Protein AF-A0AAE3GH28-F1 (afdb_monomer)

Structure (mmCIF, N/CA/C/O backbone):
data_AF-A0AAE3GH28-F1
#
_entry.id   AF-A0AAE3GH28-F1
#
loop_
_atom_site.group_PDB
_atom_site.id
_atom_site.type_symbol
_atom_site.label_atom_id
_atom_site.label_alt_id
_atom_site.label_comp_id
_atom_site.label_asym_id
_atom_site.label_entity_id
_atom_site.label_seq_id
_atom_site.pdbx_PDB_ins_code
_atom_site.Cartn_x
_atom_site.Cartn_y
_atom_site.Cartn_z
_atom_site.occupancy
_atom_site.B_iso_or_equiv
_atom_site.auth_seq_id
_atom_site.auth_comp_id
_atom_site.auth_asym_id
_atom_site.auth_atom_id
_atom_site.pdbx_PDB_model_num
ATOM 1 N N . MET A 1 1 ? 22.920 26.267 20.595 1.00 39.16 1 MET A N 1
ATOM 2 C CA . MET A 1 1 ? 22.774 24.953 19.933 1.00 39.16 1 MET A CA 1
ATOM 3 C C . MET A 1 1 ? 22.966 23.871 20.981 1.00 39.16 1 MET A C 1
ATOM 5 O O . MET A 1 1 ? 24.077 23.705 21.460 1.00 39.16 1 MET A O 1
ATOM 9 N N . MET A 1 2 ? 21.891 23.203 21.390 1.00 31.17 2 MET A N 1
ATOM 10 C CA . MET A 1 2 ? 21.926 22.054 22.300 1.00 31.17 2 MET A CA 1
ATOM 11 C C . MET A 1 2 ? 20.859 21.071 21.817 1.00 31.17 2 MET A C 1
ATOM 13 O O . MET A 1 2 ? 19.671 21.361 21.910 1.00 31.17 2 MET A O 1
ATOM 17 N N . VAL A 1 3 ? 21.297 19.953 21.236 1.00 40.41 3 VAL A N 1
ATOM 18 C CA . VAL A 1 3 ? 20.435 18.839 20.825 1.00 40.41 3 VAL A CA 1
ATOM 19 C C . VAL A 1 3 ? 20.437 17.827 21.962 1.00 40.41 3 VAL A C 1
ATOM 21 O O . VAL A 1 3 ? 21.487 17.354 22.392 1.00 40.41 3 VAL A O 1
ATOM 24 N N . THR A 1 4 ? 19.253 17.546 22.491 1.00 46.34 4 THR A N 1
ATOM 25 C CA . THR A 1 4 ? 19.034 16.654 23.626 1.00 46.34 4 THR A CA 1
ATOM 26 C C . THR A 1 4 ? 19.162 15.193 23.184 1.00 46.34 4 THR A C 1
ATOM 28 O O . THR A 1 4 ? 18.415 14.720 22.330 1.00 46.34 4 THR A O 1
ATOM 31 N N . LEU A 1 5 ? 20.105 14.471 23.794 1.00 50.28 5 LEU A N 1
ATOM 32 C CA . LEU A 1 5 ? 20.282 13.024 23.677 1.00 50.28 5 LEU A CA 1
ATOM 33 C C . LEU A 1 5 ? 19.037 12.274 24.187 1.00 50.28 5 LEU A C 1
ATOM 35 O O . LEU A 1 5 ? 18.763 12.262 25.386 1.00 50.28 5 LEU A O 1
ATOM 39 N N . LYS A 1 6 ? 18.302 11.608 23.289 1.00 53.25 6 LYS A N 1
ATOM 40 C CA . LYS A 1 6 ? 17.214 10.671 23.646 1.00 53.25 6 LYS A CA 1
ATOM 41 C C . LYS A 1 6 ? 17.345 9.287 22.983 1.00 53.25 6 LYS A C 1
ATOM 43 O O . LYS A 1 6 ? 16.517 8.419 23.224 1.00 53.25 6 LYS A O 1
ATOM 48 N N . GLY A 1 7 ? 18.412 9.057 22.207 1.00 47.28 7 GLY A N 1
ATOM 49 C CA . GLY A 1 7 ? 18.616 7.837 21.409 1.00 47.28 7 GLY A CA 1
ATOM 50 C C . GLY A 1 7 ? 19.334 6.666 22.099 1.00 47.28 7 GLY A C 1
ATOM 51 O O . GLY A 1 7 ? 19.289 5.553 21.591 1.00 47.28 7 GLY A O 1
ATOM 52 N N . GLU A 1 8 ? 19.970 6.853 23.260 1.00 41.53 8 GLU A N 1
ATOM 53 C CA . GLU A 1 8 ? 20.829 5.805 23.854 1.00 41.53 8 GLU A CA 1
ATOM 54 C C . GLU A 1 8 ? 20.128 4.826 24.811 1.00 41.53 8 GLU A C 1
ATOM 56 O O . GLU A 1 8 ? 20.717 3.822 25.210 1.00 41.53 8 GLU A O 1
ATOM 61 N N . ARG A 1 9 ? 18.867 5.063 25.195 1.00 48.69 9 ARG A N 1
ATOM 62 C CA . ARG A 1 9 ? 18.171 4.168 26.145 1.00 48.69 9 ARG A CA 1
ATOM 63 C C . ARG A 1 9 ? 17.484 2.975 25.483 1.00 48.69 9 ARG A C 1
ATOM 65 O O . ARG A 1 9 ? 17.252 1.976 26.156 1.00 48.69 9 ARG A O 1
ATOM 72 N N . VAL A 1 10 ? 17.211 3.045 24.181 1.00 50.03 10 VAL A N 1
ATOM 73 C CA . VAL A 1 10 ? 16.473 1.991 23.465 1.00 50.03 10 VAL A CA 1
ATOM 74 C C . VAL A 1 10 ? 17.361 0.769 23.202 1.00 50.03 10 VAL A C 1
ATOM 76 O O . VAL A 1 10 ? 16.913 -0.361 23.370 1.00 50.03 10 VAL A O 1
ATOM 79 N N . LEU A 1 11 ? 18.656 0.964 22.919 1.00 45.47 11 LEU A N 1
ATOM 80 C CA . LEU A 1 11 ? 19.566 -0.159 22.654 1.00 45.47 11 LEU A CA 1
ATOM 81 C C . LEU A 1 11 ? 19.898 -1.008 23.892 1.00 45.47 11 LEU A C 1
ATOM 83 O O . LEU A 1 11 ? 20.256 -2.175 23.746 1.00 45.47 11 LEU A O 1
ATOM 87 N N . ARG A 1 12 ? 19.776 -0.466 25.112 1.00 43.53 12 ARG A N 1
ATOM 88 C CA . ARG A 1 12 ? 20.106 -1.217 26.336 1.00 43.53 12 ARG A CA 1
ATOM 89 C C . ARG A 1 12 ? 18.965 -2.141 26.791 1.00 43.53 12 ARG A C 1
ATOM 91 O O . ARG A 1 12 ? 19.239 -3.138 27.444 1.00 43.53 12 ARG A O 1
ATOM 98 N N . ALA A 1 13 ? 17.720 -1.872 26.387 1.00 45.81 13 ALA A N 1
ATOM 99 C CA . ALA A 1 13 ? 16.565 -2.706 26.736 1.00 45.81 13 ALA A CA 1
ATOM 100 C C . ALA A 1 13 ? 16.461 -3.990 25.890 1.00 45.81 13 ALA A C 1
ATOM 102 O O . ALA A 1 13 ? 16.024 -5.024 26.385 1.00 45.81 13 ALA A O 1
ATOM 103 N N . VAL A 1 14 ? 16.915 -3.960 24.632 1.00 51.78 14 VAL A N 1
ATOM 104 C CA . VAL A 1 14 ? 16.815 -5.120 23.724 1.00 51.78 14 VAL A CA 1
ATOM 105 C C . VAL A 1 14 ? 17.820 -6.225 24.085 1.00 51.78 14 VAL A C 1
ATOM 107 O O . VAL A 1 14 ? 17.569 -7.399 23.829 1.00 51.78 14 VAL A O 1
ATOM 110 N N . ARG A 1 15 ? 18.940 -5.882 24.738 1.00 42.75 15 ARG A N 1
ATOM 111 C CA . ARG A 1 15 ? 20.000 -6.850 25.071 1.00 42.75 15 ARG A CA 1
ATOM 112 C C . ARG A 1 15 ? 19.697 -7.723 26.300 1.00 42.75 15 ARG A C 1
ATOM 114 O O . ARG A 1 15 ? 20.268 -8.801 26.406 1.00 42.75 15 ARG A O 1
ATOM 121 N N . GLU A 1 16 ? 18.784 -7.312 27.180 1.00 38.53 16 GLU A N 1
ATOM 122 C CA . GLU A 1 16 ? 18.420 -8.078 28.390 1.00 38.53 16 GLU A CA 1
ATOM 123 C C . GLU A 1 16 ? 17.329 -9.138 28.135 1.00 38.53 16 GLU A C 1
ATOM 125 O O . GLU A 1 16 ? 17.216 -10.109 28.879 1.00 38.53 16 GLU A O 1
ATOM 130 N N . LEU A 1 17 ? 16.557 -9.017 27.048 1.00 44.44 17 LEU A N 1
A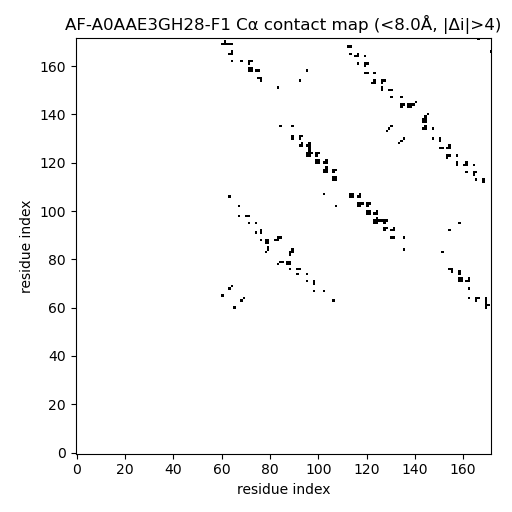TOM 131 C CA . LEU A 1 17 ? 15.480 -9.966 26.721 1.00 44.44 17 LEU A CA 1
ATOM 132 C C . LEU A 1 17 ? 15.967 -11.265 26.057 1.00 44.44 17 LEU A C 1
ATOM 134 O O . LEU A 1 17 ? 15.214 -12.232 25.975 1.00 44.44 17 LEU A O 1
ATOM 138 N N . LEU A 1 18 ? 17.226 -11.321 25.616 1.00 40.34 18 LEU A N 1
ATOM 139 C CA . LEU A 1 18 ? 17.799 -12.491 24.940 1.00 40.34 18 LEU A CA 1
ATOM 140 C C . LEU A 1 18 ? 18.439 -13.523 25.887 1.00 40.34 18 LEU A C 1
ATOM 142 O O . LEU A 1 18 ? 18.850 -14.582 25.419 1.00 40.34 18 LEU A O 1
ATOM 146 N N . SER A 1 19 ? 18.479 -13.272 27.201 1.00 41.72 19 SER A N 1
ATOM 147 C CA . SER A 1 19 ? 19.190 -14.143 28.158 1.00 41.72 19 SER A CA 1
ATOM 148 C C . SER A 1 19 ? 18.302 -15.070 29.003 1.00 41.72 19 SER A C 1
ATOM 150 O O . SER A 1 19 ? 18.844 -15.923 29.698 1.00 41.72 19 SER A O 1
ATOM 152 N N . VAL A 1 20 ? 16.965 -14.954 28.972 1.00 42.59 20 VAL A N 1
ATOM 153 C CA . VAL A 1 20 ? 16.085 -15.677 29.932 1.00 42.59 20 VAL A CA 1
ATOM 154 C C . VAL A 1 20 ? 15.168 -16.724 29.270 1.00 42.59 20 VAL A C 1
ATOM 156 O O . VAL A 1 20 ? 14.350 -17.356 29.926 1.00 42.59 20 VAL A O 1
ATOM 159 N N . ALA A 1 21 ? 15.328 -16.985 27.969 1.00 41.50 21 ALA A N 1
ATOM 160 C CA . ALA A 1 21 ? 14.484 -17.928 27.223 1.00 41.50 21 ALA A CA 1
ATOM 161 C C . ALA A 1 21 ? 15.060 -19.356 27.101 1.00 41.50 21 ALA A C 1
ATOM 163 O O . ALA A 1 21 ? 14.741 -20.067 26.150 1.00 41.50 21 ALA A O 1
ATOM 164 N N . VAL A 1 22 ? 15.902 -19.804 28.041 1.00 42.19 22 VAL A N 1
ATOM 165 C CA . VAL A 1 22 ? 16.398 -21.192 28.067 1.00 42.19 22 VAL A CA 1
ATOM 166 C C . VAL A 1 22 ? 16.357 -21.736 29.492 1.00 42.19 22 VAL A C 1
ATOM 168 O O . VAL A 1 22 ? 17.279 -21.500 30.261 1.00 42.19 22 VAL A O 1
ATOM 171 N N . LEU A 1 23 ? 15.259 -22.431 29.814 1.00 39.31 23 LEU A N 1
ATOM 172 C CA . LEU A 1 23 ? 15.073 -23.525 30.792 1.00 39.31 23 LEU A CA 1
ATOM 173 C C . LEU A 1 23 ? 13.548 -23.626 31.032 1.00 39.31 23 LEU A C 1
ATOM 175 O O . LEU A 1 23 ? 12.990 -22.918 31.859 1.00 39.31 23 LEU A O 1
ATOM 179 N N . VAL A 1 24 ? 12.772 -24.311 30.178 1.00 41.19 24 VAL A N 1
ATOM 180 C CA . VAL A 1 24 ? 12.557 -25.776 30.246 1.00 41.19 24 VAL A CA 1
ATOM 181 C C . VAL A 1 24 ? 12.302 -26.155 31.718 1.00 41.19 24 VAL A C 1
ATOM 183 O O . VAL A 1 24 ? 13.236 -26.232 32.497 1.00 41.19 24 VAL A O 1
ATOM 186 N N . GLY A 1 25 ? 11.075 -26.286 32.225 1.00 38.31 25 GLY A N 1
ATOM 187 C CA . GLY A 1 25 ? 9.980 -27.058 31.659 1.00 38.31 25 GLY A CA 1
ATOM 188 C C . GLY A 1 25 ? 10.320 -28.547 31.688 1.00 38.31 25 GLY A C 1
ATOM 189 O O . GLY A 1 25 ? 10.673 -29.047 30.637 1.00 38.31 25 GLY A O 1
ATOM 190 N N . LEU A 1 26 ? 10.264 -29.222 32.850 1.00 38.81 26 LEU A N 1
ATOM 191 C CA . LEU A 1 26 ? 10.007 -30.672 33.019 1.00 38.81 26 LEU A CA 1
ATOM 192 C C . LEU A 1 26 ? 10.095 -31.095 34.512 1.00 38.81 26 LEU A C 1
ATOM 194 O O . LEU A 1 26 ? 11.042 -30.719 35.193 1.00 38.81 26 LEU A O 1
ATOM 198 N N . GLY A 1 27 ? 9.164 -31.946 34.976 1.00 35.09 27 GLY A N 1
ATOM 199 C CA . GLY A 1 27 ? 9.246 -32.720 36.239 1.00 35.09 27 GLY A CA 1
ATOM 200 C C . GLY A 1 27 ? 8.195 -32.314 37.290 1.00 35.09 27 GLY A C 1
ATOM 201 O O . GLY A 1 27 ? 8.398 -31.332 37.984 1.00 35.09 27 GLY A O 1
ATOM 202 N N . VAL A 1 28 ? 6.971 -32.854 37.377 1.00 40.81 28 VAL A N 1
ATOM 203 C CA . VAL A 1 28 ? 6.487 -34.241 37.589 1.00 40.81 28 VAL A CA 1
ATOM 204 C C . VAL A 1 28 ? 6.699 -34.783 39.021 1.00 40.81 28 VAL A C 1
ATOM 206 O O . VAL A 1 28 ? 7.799 -35.168 39.385 1.00 40.81 28 VAL A O 1
ATOM 209 N N . LEU A 1 29 ? 5.561 -34.897 39.731 1.00 37.94 29 LEU A N 1
ATOM 210 C CA . LEU A 1 29 ? 5.119 -35.924 40.700 1.00 37.94 29 LEU A CA 1
ATOM 211 C C . LEU A 1 29 ? 5.792 -36.128 42.080 1.00 37.94 29 LEU A C 1
ATOM 213 O O . LEU A 1 29 ? 7.000 -36.225 42.239 1.00 37.94 29 LEU A O 1
ATOM 217 N N . THR A 1 30 ? 4.883 -36.462 43.010 1.00 38.09 30 THR A N 1
ATOM 218 C CA . THR A 1 30 ? 4.980 -37.313 44.217 1.00 38.09 30 THR A CA 1
ATOM 219 C C . THR A 1 30 ? 5.353 -36.692 45.565 1.00 38.09 30 THR A C 1
ATOM 221 O O . THR A 1 30 ? 6.403 -36.094 45.754 1.00 38.09 30 THR A O 1
ATOM 224 N N . GLY A 1 31 ? 4.464 -36.929 46.539 1.00 35.62 31 GLY A N 1
ATOM 225 C CA . GLY A 1 31 ? 4.674 -36.655 47.956 1.00 35.62 31 GLY A CA 1
ATOM 226 C C . GLY A 1 31 ? 3.423 -36.921 48.798 1.00 35.62 31 GLY A C 1
ATOM 227 O O . GLY A 1 31 ? 2.848 -35.992 49.348 1.00 35.62 31 GLY A O 1
ATOM 228 N N . CYS A 1 32 ? 2.973 -38.177 48.876 1.00 45.53 32 CYS A N 1
ATOM 229 C CA . CYS A 1 32 ? 2.031 -38.638 49.899 1.00 45.53 32 CYS A CA 1
ATOM 230 C C . CYS A 1 32 ? 2.824 -39.485 50.903 1.00 45.53 32 CYS A C 1
ATOM 232 O O . CYS A 1 32 ? 3.329 -40.533 50.511 1.00 45.53 32 CYS A O 1
ATOM 234 N N . SER A 1 33 ? 2.974 -39.027 52.152 1.00 40.72 33 SER A N 1
ATOM 235 C CA . SER A 1 33 ? 3.045 -39.890 53.343 1.00 40.72 33 SER A CA 1
ATOM 236 C C . SER A 1 33 ? 2.971 -39.079 54.649 1.00 40.72 33 SER A C 1
ATOM 238 O O . SER A 1 33 ? 3.330 -37.908 54.704 1.00 40.72 33 SER A O 1
ATOM 240 N N . SER A 1 34 ? 2.443 -39.746 55.669 1.00 44.12 34 SER A N 1
ATOM 241 C CA . SER A 1 34 ? 1.843 -39.315 56.941 1.00 44.12 34 SER A CA 1
ATOM 242 C C . SER A 1 34 ? 2.798 -38.990 58.105 1.00 44.12 34 SER A C 1
ATOM 244 O O . SER A 1 34 ? 3.858 -39.598 58.207 1.00 44.12 34 SER A O 1
ATOM 246 N N . GLY A 1 35 ? 2.341 -38.185 59.082 1.00 34.28 35 GLY A N 1
ATOM 247 C CA . GLY A 1 35 ? 2.890 -38.167 60.454 1.00 34.28 35 GLY A CA 1
ATOM 248 C C . GLY A 1 35 ? 2.471 -36.946 61.289 1.00 34.28 35 GLY A C 1
ATOM 249 O O . GLY A 1 35 ? 2.831 -35.826 60.952 1.00 34.28 35 GLY A O 1
ATOM 250 N N . GLY A 1 36 ? 1.684 -37.155 62.352 1.00 35.62 36 GLY A N 1
ATOM 251 C CA . GLY A 1 36 ? 1.148 -36.101 63.228 1.00 35.62 36 GLY A CA 1
ATOM 252 C C . GLY A 1 36 ? 2.112 -35.559 64.294 1.00 35.62 36 GLY A C 1
ATOM 253 O O . GLY A 1 36 ? 3.128 -36.175 64.601 1.00 35.62 36 GLY A O 1
ATOM 254 N N . GLY A 1 37 ? 1.730 -34.422 64.893 1.00 30.72 37 GLY A N 1
ATOM 255 C CA . GLY A 1 37 ? 2.351 -33.843 66.092 1.00 30.72 37 GLY A CA 1
ATOM 256 C C . GLY A 1 37 ? 2.267 -32.311 66.151 1.00 30.72 37 GLY A C 1
ATOM 257 O O . GLY A 1 37 ? 3.119 -31.616 65.613 1.00 30.72 37 GLY A O 1
ATOM 258 N N . THR A 1 38 ? 1.246 -31.774 66.815 1.00 39.94 38 THR A N 1
ATOM 259 C CA . THR A 1 38 ? 1.194 -30.401 67.368 1.00 39.94 38 THR A CA 1
ATOM 260 C C . THR A 1 38 ? 1.817 -30.383 68.785 1.00 39.94 38 THR A C 1
ATOM 262 O O . THR A 1 38 ? 1.893 -31.468 69.366 1.00 39.94 38 THR A O 1
ATOM 265 N N . PRO A 1 39 ? 2.169 -29.235 69.434 1.00 49.19 39 PRO A N 1
ATOM 266 C CA . PRO A 1 39 ? 2.088 -27.819 69.004 1.00 49.19 39 PRO A CA 1
ATOM 267 C C . PRO A 1 39 ? 3.265 -26.864 69.428 1.00 49.19 39 PRO A C 1
ATOM 269 O O . PRO A 1 39 ? 4.037 -27.152 70.337 1.00 49.19 39 PRO A O 1
ATOM 272 N N . THR A 1 40 ? 3.225 -25.622 68.894 1.00 38.38 40 THR A N 1
ATOM 273 C CA . THR A 1 40 ? 3.633 -24.301 69.491 1.00 38.38 40 THR A CA 1
ATOM 274 C C . THR A 1 40 ? 5.129 -23.915 69.667 1.00 38.38 40 THR A C 1
ATOM 276 O O . THR A 1 40 ? 5.957 -24.770 69.942 1.00 38.38 40 THR A O 1
ATOM 279 N N . PRO A 1 41 ? 5.490 -22.603 69.706 1.00 48.00 41 PRO A N 1
ATOM 280 C CA . PRO A 1 41 ? 5.256 -21.529 68.718 1.00 48.00 41 PRO A CA 1
ATOM 281 C C . PRO A 1 41 ? 6.517 -20.652 68.489 1.00 48.00 41 PRO A C 1
ATOM 283 O O . PRO A 1 41 ? 7.213 -20.303 69.441 1.00 48.00 41 PRO A O 1
ATOM 286 N N . THR A 1 42 ? 6.806 -20.158 67.280 1.00 33.81 42 THR A N 1
ATOM 287 C CA . THR A 1 42 ? 7.761 -19.033 67.157 1.00 33.81 42 THR A CA 1
ATOM 288 C C . THR A 1 42 ? 7.461 -18.141 65.954 1.00 33.81 42 THR A C 1
ATOM 290 O O . THR A 1 42 ? 7.546 -18.580 64.816 1.00 33.81 42 THR A O 1
ATOM 293 N N . ALA A 1 43 ? 7.127 -16.887 66.280 1.00 37.56 43 ALA A N 1
ATOM 294 C CA . ALA A 1 43 ? 7.132 -15.664 65.473 1.00 37.56 43 ALA A CA 1
ATOM 295 C C . ALA A 1 43 ? 6.324 -15.637 64.153 1.00 37.56 43 ALA A C 1
ATOM 297 O O . ALA A 1 43 ? 6.740 -16.228 63.159 1.00 37.56 43 ALA A O 1
ATOM 298 N N . PRO A 1 44 ? 5.255 -14.819 64.049 1.00 39.31 44 PRO A N 1
ATOM 299 C CA . PRO A 1 44 ? 4.859 -14.298 62.753 1.00 39.31 44 PRO A CA 1
ATOM 300 C C . PRO A 1 44 ? 5.880 -13.225 62.358 1.00 39.31 44 PRO A C 1
ATOM 302 O O . PRO A 1 44 ? 5.780 -12.063 62.748 1.00 39.31 44 PRO A O 1
ATOM 305 N N . THR A 1 45 ? 6.902 -13.604 61.595 1.00 38.06 45 THR A N 1
ATOM 306 C CA . THR A 1 45 ? 7.593 -12.625 60.760 1.00 38.06 45 THR A CA 1
ATOM 307 C C . THR A 1 45 ? 6.590 -12.217 59.691 1.00 38.06 45 THR A C 1
ATOM 309 O O . THR A 1 45 ? 6.306 -12.984 58.776 1.00 38.06 45 THR A O 1
ATOM 312 N N . SER A 1 46 ? 5.996 -11.034 59.843 1.00 36.28 46 SER A N 1
ATOM 313 C CA . SER A 1 46 ? 5.193 -10.404 58.799 1.00 36.28 46 SER A CA 1
ATOM 314 C C . SER A 1 46 ? 6.088 -10.158 57.589 1.00 36.28 46 SER A C 1
ATOM 316 O O . SER A 1 46 ? 6.713 -9.108 57.458 1.00 36.28 46 SER A O 1
ATOM 318 N N . THR A 1 47 ? 6.188 -11.141 56.702 1.00 39.66 47 THR A N 1
ATOM 319 C CA . THR A 1 47 ? 6.687 -10.910 55.357 1.00 39.66 47 THR A CA 1
ATOM 320 C C . THR A 1 47 ? 5.581 -10.162 54.633 1.00 39.66 47 THR A C 1
ATOM 322 O O . THR A 1 47 ? 4.609 -10.758 54.166 1.00 39.66 47 THR A O 1
ATOM 325 N N . SER A 1 48 ? 5.703 -8.834 54.587 1.00 38.59 48 SER A N 1
ATOM 326 C CA . SER A 1 48 ? 4.958 -8.001 53.650 1.00 38.59 48 SER A CA 1
ATOM 327 C C . SER A 1 48 ? 5.299 -8.484 52.247 1.00 38.59 48 SER A C 1
ATOM 329 O O . SER A 1 48 ? 6.277 -8.058 51.638 1.00 38.59 48 SER A O 1
ATOM 331 N N . THR A 1 49 ? 4.516 -9.438 51.757 1.00 37.97 49 THR A N 1
ATOM 332 C CA . THR A 1 49 ? 4.541 -9.829 50.359 1.00 37.97 49 THR A CA 1
ATOM 333 C C . THR A 1 49 ? 3.835 -8.693 49.649 1.00 37.97 49 THR A C 1
ATOM 335 O O . THR A 1 49 ? 2.610 -8.668 49.552 1.00 37.97 49 THR A O 1
ATOM 338 N N . THR A 1 50 ? 4.602 -7.685 49.239 1.00 40.50 50 THR A N 1
ATOM 339 C CA . THR A 1 50 ? 4.139 -6.719 48.254 1.00 40.50 50 THR A CA 1
ATOM 340 C C . THR A 1 50 ? 3.811 -7.544 47.022 1.00 40.50 50 THR A C 1
ATOM 342 O O . THR A 1 50 ? 4.708 -7.947 46.283 1.00 40.50 50 THR A O 1
ATOM 345 N N . ALA A 1 51 ? 2.533 -7.881 46.852 1.00 42.62 51 ALA A N 1
ATOM 346 C CA . ALA A 1 51 ? 2.021 -8.406 45.607 1.00 42.62 51 ALA A CA 1
ATOM 347 C C . ALA A 1 51 ? 2.306 -7.319 44.573 1.00 42.62 51 ALA A C 1
ATOM 349 O O . ALA A 1 51 ? 1.598 -6.315 44.493 1.00 42.62 51 ALA A O 1
ATOM 350 N N . ALA A 1 52 ? 3.419 -7.470 43.858 1.00 41.03 52 ALA A N 1
ATOM 351 C CA . ALA A 1 52 ? 3.676 -6.705 42.664 1.00 41.03 52 ALA A CA 1
ATOM 352 C C . ALA A 1 52 ? 2.517 -7.055 41.739 1.00 41.03 52 ALA A C 1
ATOM 354 O O . ALA A 1 52 ? 2.469 -8.151 41.182 1.00 41.03 52 ALA A O 1
ATOM 355 N N . ALA A 1 53 ? 1.538 -6.154 41.661 1.00 43.19 53 ALA A N 1
ATOM 356 C CA . ALA A 1 53 ? 0.549 -6.186 40.614 1.00 43.19 53 ALA A CA 1
ATOM 357 C C . ALA A 1 53 ? 1.352 -6.130 39.319 1.00 43.19 53 ALA A C 1
ATOM 359 O O . ALA A 1 53 ? 1.859 -5.081 38.921 1.00 43.19 53 ALA A O 1
ATOM 360 N N . THR A 1 54 ? 1.563 -7.296 38.715 1.00 41.66 54 THR A N 1
ATOM 361 C CA . THR A 1 54 ? 1.999 -7.383 37.338 1.00 41.66 54 THR A CA 1
ATOM 362 C C . THR A 1 54 ? 0.851 -6.779 36.558 1.00 41.66 54 THR A C 1
ATOM 364 O O . THR A 1 54 ? -0.145 -7.447 36.278 1.00 41.66 54 THR A O 1
ATOM 367 N N . SER A 1 55 ? 0.948 -5.475 36.298 1.00 36.00 55 SER A N 1
ATOM 368 C CA . SER A 1 55 ? 0.148 -4.806 35.291 1.00 36.00 55 SER A CA 1
ATOM 369 C C . SER A 1 55 ? 0.417 -5.564 34.007 1.00 36.00 55 SER A C 1
ATOM 371 O O . SER A 1 55 ? 1.427 -5.366 33.337 1.00 36.00 55 SER A O 1
ATOM 373 N N . THR A 1 56 ? -0.445 -6.533 33.734 1.00 37.75 56 THR A N 1
ATOM 374 C CA . THR A 1 56 ? -0.446 -7.255 32.480 1.00 37.75 56 THR A CA 1
ATOM 375 C C . THR A 1 56 ? -1.046 -6.248 31.526 1.00 37.75 56 THR A C 1
ATOM 377 O O . THR A 1 56 ? -2.267 -6.127 31.425 1.00 37.75 56 THR A O 1
ATOM 380 N N . THR A 1 57 ? -0.184 -5.413 30.942 1.00 37.38 57 THR A N 1
ATOM 381 C CA . THR A 1 57 ? -0.556 -4.512 29.861 1.00 37.38 57 THR A CA 1
ATOM 382 C C . THR A 1 57 ? -1.055 -5.413 28.750 1.00 37.38 57 THR A C 1
ATOM 384 O O . THR A 1 57 ? -0.287 -5.986 27.983 1.00 37.38 57 THR A O 1
ATOM 387 N N . THR A 1 58 ? -2.362 -5.636 28.743 1.00 38.78 58 THR A N 1
ATOM 388 C CA . THR A 1 58 ? -3.035 -6.328 27.664 1.00 38.78 58 THR A CA 1
ATOM 389 C C . THR A 1 58 ? -3.029 -5.310 26.542 1.00 38.78 58 THR A C 1
ATOM 391 O O . THR A 1 58 ? -3.897 -4.439 26.496 1.00 38.78 58 THR A O 1
ATOM 394 N N . THR A 1 59 ? -1.987 -5.331 25.706 1.00 50.53 59 THR A N 1
ATOM 395 C CA . THR A 1 59 ? -1.980 -4.582 24.451 1.00 50.53 59 THR A CA 1
ATOM 396 C C . THR A 1 59 ? -3.147 -5.132 23.656 1.00 50.53 59 THR A C 1
ATOM 398 O O . THR A 1 59 ? -3.059 -6.202 23.050 1.00 50.53 59 THR A O 1
ATOM 401 N N . THR A 1 60 ? -4.290 -4.459 23.756 1.00 56.00 60 THR A N 1
ATOM 402 C CA . THR A 1 60 ? -5.488 -4.833 23.020 1.00 56.00 60 THR A CA 1
ATOM 403 C C . THR A 1 60 ? -5.152 -4.532 21.574 1.00 56.00 60 THR A C 1
ATOM 405 O O . THR A 1 60 ? -5.163 -3.387 21.141 1.00 56.00 60 THR A O 1
ATOM 408 N N . THR A 1 61 ? -4.691 -5.557 20.865 1.00 67.12 61 THR A N 1
ATOM 409 C CA . THR A 1 61 ? -4.316 -5.427 19.464 1.00 67.12 61 THR A CA 1
ATOM 410 C C . THR A 1 61 ? -5.619 -5.208 18.716 1.00 67.12 61 THR A C 1
ATOM 412 O O . THR A 1 61 ? -6.495 -6.074 18.760 1.00 67.12 61 THR A O 1
ATOM 415 N N . GLY A 1 62 ? -5.786 -4.030 18.116 1.00 83.31 62 GLY A N 1
ATOM 416 C CA . GLY A 1 62 ? -7.006 -3.705 17.395 1.00 83.31 62 GLY A CA 1
ATOM 417 C C . GLY A 1 62 ? -7.299 -4.697 16.258 1.00 83.31 62 GLY A C 1
ATOM 418 O O . GLY A 1 62 ? -6.432 -5.485 15.851 1.00 83.31 62 GLY A O 1
ATOM 419 N N . PRO A 1 63 ? -8.551 -4.732 15.776 1.00 89.12 63 PRO A N 1
ATOM 420 C CA . PRO A 1 63 ? -9.006 -5.728 14.809 1.00 89.12 63 PRO A CA 1
ATOM 421 C C . PRO A 1 63 ? -8.211 -5.728 13.494 1.00 89.12 63 PRO A C 1
ATOM 423 O O . PRO A 1 63 ? -7.956 -6.806 12.945 1.00 89.12 63 PRO A O 1
ATOM 426 N N . LEU A 1 64 ? -7.789 -4.565 12.986 1.00 91.50 64 LEU A N 1
ATOM 427 C CA . LEU A 1 64 ? -6.962 -4.489 11.783 1.00 91.50 64 LEU A CA 1
ATOM 428 C C . LEU A 1 64 ? -5.507 -4.862 12.070 1.00 91.50 64 LEU A C 1
ATOM 430 O O . LEU A 1 64 ? -4.935 -5.617 11.284 1.00 91.50 64 LEU A O 1
ATOM 434 N N . LEU A 1 65 ? -4.919 -4.435 13.192 1.00 92.31 65 LEU A N 1
ATOM 435 C CA . LEU A 1 65 ? -3.567 -4.853 13.584 1.00 92.31 65 LEU A CA 1
ATOM 436 C C . LEU A 1 65 ? -3.469 -6.370 13.747 1.00 92.31 65 LEU A C 1
ATOM 438 O O . LEU A 1 65 ? -2.515 -6.983 13.269 1.00 92.31 65 LEU A O 1
ATOM 442 N N . SER A 1 66 ? -4.482 -6.998 14.347 1.00 90.69 66 SER A N 1
ATOM 443 C CA . SER A 1 66 ? -4.528 -8.452 14.515 1.00 90.69 66 SER A CA 1
ATOM 444 C C . SER A 1 66 ? -4.573 -9.190 13.171 1.00 90.69 66 SER A C 1
ATOM 446 O O . SER A 1 66 ? -3.923 -10.224 13.005 1.00 90.69 66 SER A O 1
ATOM 448 N N . ARG A 1 67 ? -5.303 -8.655 12.182 1.00 91.44 67 ARG A N 1
ATOM 449 C CA . ARG A 1 67 ? -5.442 -9.278 10.854 1.00 91.44 67 ARG A CA 1
ATOM 450 C C . ARG A 1 67 ? -4.286 -8.989 9.905 1.00 91.44 67 ARG A C 1
ATOM 452 O O . ARG A 1 67 ? -3.877 -9.875 9.155 1.00 91.44 67 ARG A O 1
ATOM 459 N N . PHE A 1 68 ? -3.804 -7.753 9.890 1.00 93.00 68 PHE A N 1
ATOM 460 C CA . PHE A 1 68 ? -2.919 -7.246 8.846 1.00 93.00 68 PHE A CA 1
ATOM 461 C C . PHE A 1 68 ? -1.520 -6.905 9.345 1.00 93.00 68 PHE A C 1
ATOM 463 O O . PHE A 1 68 ? -0.599 -6.952 8.533 1.00 93.00 68 PHE A O 1
ATOM 470 N N . GLY A 1 69 ? -1.337 -6.648 10.645 1.00 89.56 69 GLY A N 1
ATOM 471 C CA . GLY A 1 69 ? -0.082 -6.170 11.235 1.00 89.56 69 GLY A CA 1
ATOM 472 C C . GLY A 1 69 ? 1.127 -6.994 10.797 1.00 89.56 69 GLY A C 1
ATOM 473 O O . GLY A 1 69 ? 1.950 -6.553 9.997 1.00 89.56 69 GLY A O 1
ATOM 474 N N . ALA A 1 70 ? 1.142 -8.269 11.187 1.00 88.19 70 ALA A N 1
ATOM 475 C CA . ALA A 1 70 ? 2.230 -9.184 10.842 1.00 88.19 70 ALA A CA 1
ATOM 476 C C . ALA A 1 70 ? 2.378 -9.446 9.330 1.00 88.19 70 ALA A C 1
ATOM 478 O O . ALA A 1 70 ? 3.421 -9.933 8.888 1.00 88.19 70 ALA A O 1
ATOM 479 N N . ARG A 1 71 ? 1.333 -9.230 8.515 1.00 89.19 71 ARG A N 1
ATOM 480 C CA . ARG A 1 71 ? 1.427 -9.386 7.053 1.00 89.19 71 ARG A CA 1
ATOM 481 C C . ARG A 1 71 ? 2.117 -8.168 6.443 1.00 89.19 71 ARG A C 1
ATOM 483 O O . ARG A 1 71 ? 3.030 -8.355 5.646 1.00 89.19 71 ARG A O 1
ATOM 490 N N . LEU A 1 72 ? 1.717 -6.965 6.841 1.00 90.19 72 LEU A N 1
ATOM 491 C CA . LEU A 1 72 ? 2.288 -5.714 6.354 1.00 90.19 72 LEU A CA 1
ATOM 492 C C . LEU A 1 72 ? 3.742 -5.533 6.814 1.00 90.19 72 LEU A C 1
ATOM 494 O O . LEU A 1 72 ? 4.581 -5.170 5.998 1.00 90.19 72 LEU A O 1
ATOM 498 N N . GLU A 1 73 ? 4.082 -5.907 8.052 1.00 88.62 73 GLU A N 1
ATOM 499 C CA . GLU A 1 73 ? 5.463 -5.843 8.571 1.00 88.62 73 GLU A CA 1
ATOM 500 C C . GLU A 1 73 ? 6.440 -6.713 7.765 1.00 88.62 73 GLU A C 1
ATOM 502 O O . GLU A 1 73 ? 7.617 -6.381 7.606 1.00 88.62 73 GLU A O 1
ATOM 507 N N . ARG A 1 74 ? 5.944 -7.837 7.233 1.00 85.88 74 ARG A N 1
ATOM 508 C CA . ARG A 1 74 ? 6.719 -8.768 6.402 1.00 85.88 74 ARG A CA 1
ATOM 509 C C . ARG A 1 74 ? 6.745 -8.385 4.923 1.00 85.88 74 ARG A C 1
ATOM 511 O O . ARG A 1 74 ? 7.559 -8.936 4.185 1.00 85.88 74 ARG A O 1
ATOM 518 N N . GLN A 1 75 ? 5.883 -7.474 4.471 1.00 82.50 75 GLN A N 1
ATOM 519 C CA . GLN A 1 75 ? 5.762 -7.068 3.065 1.00 82.50 75 GLN A CA 1
ATOM 520 C C . GLN A 1 75 ? 6.720 -5.930 2.688 1.00 82.50 75 GLN A C 1
ATOM 522 O O . GLN A 1 75 ? 6.362 -5.016 1.952 1.00 82.50 75 GLN A O 1
ATOM 527 N N . GLN A 1 76 ? 7.972 -6.018 3.138 1.00 74.81 76 GLN A N 1
ATOM 528 C CA . GLN A 1 76 ? 9.007 -5.074 2.733 1.00 74.81 76 GLN A CA 1
ATOM 529 C C . GLN A 1 76 ? 9.526 -5.424 1.335 1.00 74.81 76 GLN A C 1
ATOM 531 O O . GLN A 1 76 ? 10.002 -6.534 1.082 1.00 74.81 76 GLN A O 1
ATOM 536 N N . LEU A 1 77 ? 9.485 -4.454 0.424 1.00 80.62 77 LEU A N 1
ATOM 537 C CA . LEU A 1 77 ? 9.920 -4.618 -0.966 1.00 80.62 77 LEU A CA 1
ATOM 538 C C . LEU A 1 77 ? 11.449 -4.528 -1.147 1.00 80.62 77 LEU A C 1
ATOM 540 O O . LEU A 1 77 ? 11.913 -4.160 -2.218 1.00 80.62 77 LEU A O 1
ATOM 544 N N . VAL A 1 78 ? 12.255 -4.915 -0.150 1.00 72.88 78 VAL A N 1
ATOM 545 C CA . VAL A 1 78 ? 13.737 -4.828 -0.183 1.00 72.88 78 VAL A CA 1
ATOM 546 C C . VAL A 1 78 ? 14.337 -5.533 -1.411 1.00 72.88 78 VAL A C 1
ATOM 548 O O . VAL A 1 78 ? 15.346 -5.116 -1.970 1.00 72.88 78 VAL A O 1
ATOM 551 N N . ARG A 1 79 ? 13.695 -6.607 -1.891 1.00 70.44 79 ARG A N 1
ATOM 552 C CA . ARG A 1 79 ? 14.141 -7.342 -3.090 1.00 70.44 79 ARG A CA 1
ATOM 553 C C . ARG A 1 79 ? 13.847 -6.632 -4.418 1.00 70.44 79 ARG A C 1
ATOM 555 O O . ARG A 1 79 ? 14.296 -7.109 -5.452 1.00 70.44 79 ARG A O 1
ATOM 562 N N . CYS A 1 80 ? 13.111 -5.527 -4.399 1.00 84.81 80 CYS A N 1
ATOM 563 C CA . CYS A 1 80 ? 12.814 -4.713 -5.573 1.00 84.81 80 CYS A CA 1
ATOM 564 C C . CYS A 1 80 ? 13.883 -3.653 -5.871 1.00 84.81 80 CYS A C 1
ATOM 566 O O . CYS A 1 80 ? 13.810 -3.002 -6.910 1.00 84.81 80 CYS A O 1
ATOM 568 N N . ASP A 1 81 ? 14.862 -3.458 -4.981 1.00 82.38 81 ASP A N 1
ATOM 569 C CA . ASP A 1 81 ? 15.874 -2.409 -5.142 1.00 82.38 81 ASP A CA 1
ATOM 570 C C . ASP A 1 81 ? 16.914 -2.741 -6.214 1.00 82.38 81 ASP A C 1
ATOM 572 O O . ASP A 1 81 ? 17.430 -1.841 -6.874 1.00 82.38 81 ASP A O 1
ATOM 576 N N . THR A 1 82 ? 17.201 -4.027 -6.408 1.00 84.94 82 THR A N 1
ATOM 577 C CA . THR A 1 82 ? 18.163 -4.511 -7.404 1.00 84.94 82 THR A CA 1
ATOM 578 C C . THR A 1 82 ? 17.512 -4.882 -8.731 1.00 84.94 82 THR A C 1
ATOM 580 O O . THR A 1 82 ? 18.115 -4.663 -9.778 1.00 84.94 82 THR A O 1
ATOM 583 N N . ASP A 1 83 ? 16.296 -5.431 -8.701 1.00 88.75 83 ASP A N 1
ATOM 584 C CA . ASP A 1 83 ? 15.551 -5.823 -9.899 1.00 88.75 83 ASP A CA 1
ATOM 585 C C . ASP A 1 83 ? 14.042 -5.554 -9.722 1.00 88.75 83 ASP A C 1
ATOM 587 O O . ASP A 1 83 ? 13.285 -6.451 -9.332 1.00 88.75 83 ASP A O 1
ATOM 591 N N . PRO A 1 84 ? 13.578 -4.316 -9.987 1.00 88.62 84 PRO A N 1
ATOM 592 C CA . PRO A 1 84 ? 12.180 -3.941 -9.773 1.00 88.62 84 PRO A CA 1
ATOM 593 C C . PRO A 1 84 ? 11.217 -4.678 -10.717 1.00 88.62 84 PRO A C 1
ATOM 595 O O . PRO A 1 84 ? 10.058 -4.906 -10.378 1.00 88.62 84 PRO A O 1
ATOM 598 N N . PHE A 1 85 ? 11.685 -5.101 -11.891 1.00 91.88 85 PHE A N 1
ATOM 599 C CA . PHE A 1 85 ? 10.863 -5.827 -12.864 1.00 91.88 85 PHE A CA 1
ATOM 600 C C . PHE A 1 85 ? 11.024 -7.349 -12.772 1.00 91.88 85 PHE A C 1
ATOM 602 O O . PHE A 1 85 ? 10.340 -8.086 -13.483 1.00 91.88 85 PHE A O 1
ATOM 609 N N . GLY A 1 86 ? 11.907 -7.825 -11.895 1.00 90.75 86 GLY A N 1
ATOM 610 C CA . GLY A 1 86 ? 12.119 -9.238 -11.635 1.00 90.75 86 GLY A CA 1
ATOM 611 C C . GLY A 1 86 ? 10.875 -9.912 -11.073 1.00 90.75 86 GLY A C 1
ATOM 612 O O . GLY A 1 86 ? 10.116 -9.330 -10.295 1.00 90.75 86 GLY A O 1
ATOM 613 N N . SER A 1 87 ? 10.689 -11.188 -11.410 1.00 91.50 87 SER A N 1
ATOM 614 C CA . SER A 1 87 ? 9.514 -11.978 -11.010 1.00 91.50 87 SER A CA 1
ATOM 615 C C . SER A 1 87 ? 9.264 -11.974 -9.497 1.00 91.50 87 SER A C 1
ATOM 617 O O . SER A 1 87 ? 8.117 -11.922 -9.057 1.00 91.50 87 SER A O 1
ATOM 619 N N . VAL A 1 88 ? 10.332 -11.970 -8.693 1.00 91.19 88 VAL A N 1
ATOM 620 C CA . VAL A 1 88 ? 10.256 -11.900 -7.226 1.00 91.19 88 VAL A CA 1
ATOM 621 C C . VAL A 1 88 ? 9.684 -10.561 -6.760 1.00 91.19 88 VAL A C 1
ATOM 623 O O . VAL A 1 88 ? 8.808 -10.542 -5.893 1.00 91.19 88 VAL A O 1
ATOM 626 N N . CYS A 1 89 ? 10.147 -9.446 -7.332 1.00 92.50 89 CYS A N 1
ATOM 627 C CA . CYS A 1 89 ? 9.613 -8.129 -7.006 1.00 92.50 89 CYS A CA 1
ATOM 628 C C . CYS A 1 89 ? 8.150 -8.004 -7.446 1.00 92.50 89 CYS A C 1
ATOM 630 O O . CYS A 1 89 ? 7.290 -7.654 -6.641 1.00 92.50 89 CYS A O 1
ATOM 632 N N . VAL A 1 90 ? 7.840 -8.402 -8.682 1.00 93.12 90 VAL A N 1
ATOM 633 C CA . VAL A 1 90 ? 6.475 -8.370 -9.228 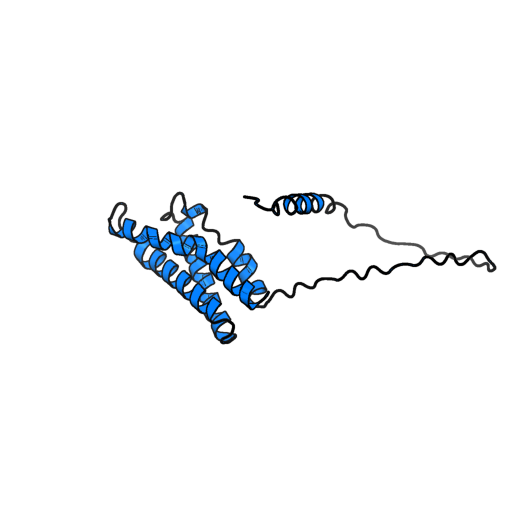1.00 93.12 90 VAL A CA 1
ATOM 634 C C . VAL A 1 90 ? 5.508 -9.185 -8.371 1.00 93.12 90 VAL A C 1
ATOM 636 O O . VAL A 1 90 ? 4.417 -8.713 -8.053 1.00 93.12 90 VAL A O 1
ATOM 639 N N . GLN A 1 91 ? 5.903 -10.382 -7.931 1.00 93.19 91 GLN A N 1
ATOM 640 C CA . GLN A 1 91 ? 5.075 -11.190 -7.036 1.00 93.19 91 GLN A CA 1
ATOM 641 C C . GLN A 1 91 ? 4.879 -10.517 -5.671 1.00 93.19 91 GLN A C 1
ATOM 643 O O . GLN A 1 91 ? 3.793 -10.591 -5.095 1.00 93.19 91 GLN A O 1
ATOM 648 N N . SER A 1 92 ? 5.908 -9.844 -5.157 1.00 93.19 92 SER A N 1
ATOM 649 C CA . SER A 1 92 ? 5.833 -9.122 -3.884 1.00 93.19 92 SER A CA 1
ATOM 650 C C . SER A 1 92 ? 4.873 -7.931 -3.979 1.00 93.19 92 SER A C 1
ATOM 652 O O . SER A 1 92 ? 4.044 -7.747 -3.091 1.00 93.19 92 SER A O 1
ATOM 654 N N . ILE A 1 93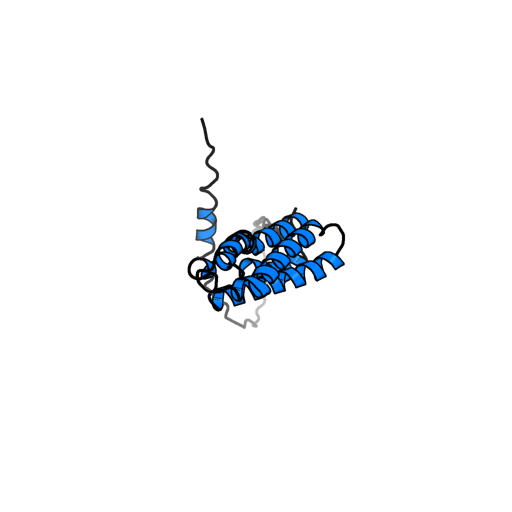 ? 4.899 -7.200 -5.097 1.00 94.88 93 ILE A N 1
ATOM 655 C CA . ILE A 1 93 ? 3.967 -6.104 -5.394 1.00 94.88 93 ILE A CA 1
ATOM 656 C C . ILE A 1 93 ? 2.538 -6.626 -5.568 1.00 94.88 93 ILE A C 1
ATOM 658 O O . ILE A 1 93 ? 1.616 -6.054 -4.994 1.00 94.88 93 ILE A O 1
ATOM 662 N N . ARG A 1 94 ? 2.331 -7.752 -6.268 1.00 94.50 94 ARG A N 1
ATOM 663 C CA . ARG A 1 94 ? 1.005 -8.398 -6.355 1.00 94.50 94 ARG A CA 1
ATOM 664 C C . ARG A 1 94 ? 0.460 -8.770 -4.981 1.00 94.50 94 ARG A C 1
ATOM 666 O O . ARG A 1 94 ? -0.716 -8.544 -4.707 1.00 94.50 94 ARG A O 1
ATOM 673 N N . ASN A 1 95 ? 1.308 -9.321 -4.113 1.00 94.44 95 ASN A N 1
ATOM 674 C CA . ASN A 1 95 ? 0.919 -9.673 -2.751 1.00 94.44 95 ASN A CA 1
ATOM 675 C C . ASN A 1 95 ? 0.574 -8.426 -1.923 1.00 94.44 95 ASN A C 1
ATOM 677 O O . ASN A 1 95 ? -0.396 -8.462 -1.168 1.00 94.44 95 ASN A O 1
ATOM 681 N N . LEU A 1 96 ? 1.336 -7.336 -2.064 1.00 95.19 96 LEU A N 1
ATOM 682 C CA . LEU A 1 96 ? 1.052 -6.059 -1.405 1.00 95.19 96 LEU A CA 1
ATOM 683 C C . LEU A 1 96 ? -0.269 -5.453 -1.902 1.00 95.19 96 LEU A C 1
ATOM 685 O O . LEU A 1 96 ? -1.113 -5.083 -1.090 1.00 95.19 96 LEU A O 1
ATOM 689 N N . GLY A 1 97 ? -0.492 -5.432 -3.219 1.00 96.12 97 GLY A N 1
ATOM 690 C CA . GLY A 1 97 ? -1.752 -4.995 -3.823 1.00 96.12 97 GLY A CA 1
ATOM 691 C C . GLY A 1 97 ? -2.945 -5.835 -3.361 1.00 96.12 97 GLY A C 1
ATOM 692 O O . GLY A 1 97 ? -4.001 -5.291 -3.050 1.00 96.12 97 GLY A O 1
ATOM 693 N N . GLY A 1 98 ? -2.768 -7.153 -3.224 1.00 96.25 98 GLY A N 1
ATOM 694 C CA . GLY A 1 98 ? -3.759 -8.045 -2.619 1.00 96.25 98 GLY A CA 1
ATOM 695 C C . GLY A 1 98 ? -4.097 -7.657 -1.178 1.00 96.25 98 GLY A C 1
ATOM 696 O O . GLY A 1 98 ? -5.268 -7.457 -0.862 1.00 96.25 98 GLY A O 1
ATOM 697 N N . THR A 1 99 ? -3.083 -7.458 -0.328 1.00 96.00 99 THR A N 1
ATOM 698 C CA . THR A 1 99 ? -3.281 -6.979 1.051 1.00 96.00 99 THR A CA 1
ATOM 699 C C . THR A 1 99 ? -4.019 -5.642 1.086 1.00 96.00 99 THR A C 1
ATOM 701 O O . THR A 1 99 ? -4.934 -5.474 1.886 1.00 96.00 99 THR A O 1
ATOM 704 N N . ALA A 1 100 ? -3.654 -4.704 0.210 1.00 97.12 100 ALA A N 1
ATOM 705 C CA . ALA A 1 100 ? -4.285 -3.3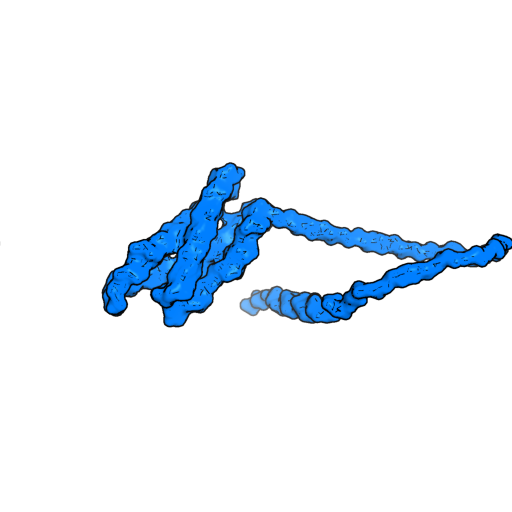95 0.133 1.00 97.12 100 ALA A CA 1
ATOM 706 C C . ALA A 1 100 ? -5.773 -3.496 -0.255 1.00 97.12 100 ALA A C 1
ATOM 708 O O . ALA A 1 100 ? -6.610 -2.836 0.354 1.00 97.12 100 ALA A O 1
ATOM 709 N N . ARG A 1 101 ? -6.142 -4.370 -1.204 1.00 97.94 101 ARG A N 1
ATOM 710 C CA . ARG A 1 101 ? -7.554 -4.629 -1.563 1.00 97.94 101 ARG A CA 1
ATOM 711 C C . ARG A 1 101 ? -8.355 -5.225 -0.406 1.00 97.94 101 ARG A C 1
ATOM 713 O O . ARG A 1 101 ? -9.476 -4.776 -0.149 1.00 97.94 101 ARG A O 1
ATOM 720 N N . ASP A 1 102 ? -7.780 -6.202 0.292 1.00 97.25 102 ASP A N 1
ATOM 721 C CA . ASP A 1 102 ? -8.402 -6.809 1.472 1.00 97.25 102 ASP A CA 1
ATOM 722 C C . ASP A 1 102 ? -8.614 -5.755 2.568 1.00 97.25 102 ASP A C 1
ATOM 724 O O . ASP A 1 102 ? -9.683 -5.692 3.180 1.00 97.25 102 ASP A O 1
ATOM 728 N N . LEU A 1 103 ? -7.619 -4.886 2.774 1.00 95.62 103 LEU A N 1
ATOM 729 C CA . LEU A 1 103 ? -7.671 -3.814 3.759 1.00 95.62 103 LEU A CA 1
ATOM 730 C C . LEU A 1 103 ? -8.738 -2.771 3.411 1.00 95.62 103 LEU A C 1
ATOM 732 O O . LEU A 1 103 ? -9.543 -2.450 4.277 1.00 95.62 103 LEU A O 1
ATOM 736 N N . VAL A 1 104 ? -8.819 -2.306 2.157 1.00 97.44 104 VAL A N 1
ATOM 737 C CA . VAL A 1 104 ? -9.893 -1.402 1.688 1.00 97.44 104 VAL A CA 1
ATOM 738 C C . VAL A 1 104 ? -11.272 -1.990 1.979 1.00 97.44 104 VAL A C 1
ATOM 740 O O . VAL A 1 104 ? -12.146 -1.295 2.490 1.00 97.44 104 VAL A O 1
ATOM 743 N N . THR A 1 105 ? -11.460 -3.274 1.671 1.00 96.50 105 THR A N 1
ATOM 744 C CA . THR A 1 105 ? -12.752 -3.954 1.826 1.00 96.50 105 THR A CA 1
ATOM 745 C C . THR A 1 105 ? -13.141 -4.087 3.296 1.00 96.50 105 THR A C 1
ATOM 747 O O . THR A 1 105 ? -14.263 -3.760 3.677 1.00 96.50 105 THR A O 1
ATOM 750 N N . ILE A 1 106 ? -12.215 -4.555 4.136 1.00 95.00 106 ILE A N 1
ATOM 751 C CA . ILE A 1 106 ? -12.485 -4.806 5.554 1.00 95.00 106 ILE A CA 1
ATOM 752 C C . ILE A 1 106 ? -12.603 -3.488 6.323 1.00 95.00 106 ILE A C 1
ATOM 754 O O . ILE A 1 106 ? -13.592 -3.297 7.022 1.00 95.00 106 ILE A O 1
ATOM 758 N N . ALA A 1 107 ? -11.654 -2.564 6.161 1.00 93.69 107 ALA A N 1
ATOM 759 C CA . ALA A 1 107 ? -11.681 -1.268 6.837 1.00 93.69 107 ALA A CA 1
ATOM 760 C C . ALA A 1 107 ? -12.893 -0.425 6.405 1.00 93.69 107 ALA A C 1
ATOM 762 O O . ALA A 1 107 ? -13.539 0.196 7.245 1.00 93.69 107 ALA A O 1
ATOM 763 N N . GLY A 1 108 ? -13.272 -0.471 5.121 1.00 93.44 108 GLY A N 1
ATOM 764 C CA . GLY A 1 108 ? -14.464 0.215 4.614 1.00 93.44 108 GLY A CA 1
ATOM 765 C C . GLY A 1 108 ? -15.772 -0.295 5.226 1.00 93.44 108 GLY A C 1
ATOM 766 O O . GLY A 1 108 ? -16.699 0.484 5.424 1.00 93.44 108 GLY A O 1
ATOM 767 N N . ALA A 1 109 ? -15.840 -1.579 5.592 1.00 95.19 109 ALA A N 1
ATOM 768 C CA . ALA A 1 109 ? -16.996 -2.154 6.279 1.00 95.19 109 ALA A CA 1
ATOM 769 C C . ALA A 1 109 ? -17.045 -1.826 7.784 1.00 95.19 109 ALA A C 1
ATOM 771 O O . ALA A 1 109 ? -18.073 -2.047 8.422 1.00 95.19 109 ALA A O 1
ATOM 772 N N . MET A 1 110 ? -15.950 -1.327 8.366 1.00 91.25 110 MET A N 1
ATOM 773 C CA . MET A 1 110 ? -15.834 -1.082 9.808 1.00 91.25 110 MET A CA 1
ATOM 774 C C . MET A 1 110 ? -16.262 0.327 10.237 1.00 91.25 110 MET A C 1
ATOM 776 O O . MET A 1 110 ? -16.499 0.537 11.426 1.00 91.25 110 MET A O 1
ATOM 780 N N . GLY A 1 111 ? -16.396 1.272 9.303 1.00 89.94 111 GLY A N 1
ATOM 781 C CA . GLY A 1 111 ? -16.927 2.616 9.560 1.00 89.94 111 GLY A CA 1
ATOM 782 C C . GLY A 1 111 ? -15.964 3.755 9.221 1.00 89.94 111 GLY A C 1
ATOM 783 O O . GLY A 1 111 ? -14.807 3.544 8.855 1.00 89.94 111 GLY A O 1
ATOM 784 N N . GLU A 1 112 ? -16.458 4.989 9.343 1.00 93.00 112 GLU A N 1
ATOM 785 C CA . GLU A 1 112 ? -15.755 6.206 8.909 1.00 93.00 112 GLU A CA 1
ATOM 786 C C . GLU A 1 112 ? -14.464 6.487 9.684 1.00 93.00 112 GLU A C 1
ATOM 788 O O . GLU A 1 112 ? -13.550 7.102 9.136 1.00 93.00 112 GLU A O 1
ATOM 793 N N . GLN A 1 113 ? -14.329 5.986 10.916 1.00 92.44 113 GLN A N 1
ATOM 794 C CA . GLN A 1 113 ? -13.092 6.125 11.689 1.00 92.44 113 GLN A CA 1
ATOM 795 C C . GLN A 1 113 ? -11.877 5.485 10.994 1.00 92.44 113 GLN A C 1
ATOM 797 O O . GLN A 1 113 ? -10.744 5.870 11.263 1.00 92.44 113 GLN A O 1
ATOM 802 N N . TYR A 1 114 ? -12.102 4.557 10.057 1.00 94.19 114 TYR A N 1
ATOM 803 C CA . TYR A 1 114 ? -11.057 3.935 9.244 1.00 94.19 114 TYR A CA 1
ATOM 804 C C . TYR A 1 114 ? -10.890 4.569 7.850 1.00 94.19 114 TYR A C 1
ATOM 806 O O . TYR A 1 114 ? -10.141 4.042 7.027 1.00 94.19 114 TYR A O 1
ATOM 814 N N . ALA A 1 115 ? -11.530 5.706 7.552 1.00 94.81 115 ALA A N 1
ATOM 815 C CA . ALA A 1 115 ? -11.451 6.345 6.233 1.00 94.81 115 ALA A CA 1
ATOM 816 C C . ALA A 1 115 ? -10.006 6.670 5.803 1.00 94.81 115 ALA A C 1
ATOM 818 O O . ALA A 1 115 ? -9.659 6.507 4.633 1.00 94.81 115 ALA A O 1
ATOM 819 N N . GLY A 1 116 ? -9.142 7.061 6.749 1.00 95.81 116 GLY A N 1
ATOM 820 C CA . GLY A 1 116 ? -7.713 7.284 6.492 1.00 95.81 116 GLY A CA 1
ATOM 821 C C . GLY A 1 116 ? -6.970 6.009 6.075 1.00 95.81 116 GLY A C 1
ATOM 822 O O . GLY A 1 116 ? -6.177 6.040 5.135 1.00 95.81 116 GLY A O 1
ATOM 823 N N . VAL A 1 117 ? -7.286 4.875 6.711 1.00 96.94 117 VAL A N 1
ATOM 824 C CA . VAL A 1 117 ? -6.747 3.552 6.351 1.00 96.94 117 VAL A CA 1
ATOM 825 C C . VAL A 1 117 ? -7.209 3.152 4.951 1.00 96.94 117 VAL A C 1
ATOM 827 O O . VAL A 1 117 ? -6.399 2.726 4.130 1.00 96.94 117 VAL A O 1
ATOM 830 N N . VAL A 1 118 ? -8.500 3.333 4.653 1.00 97.69 118 VAL A N 1
ATOM 831 C CA . VAL A 1 118 ? -9.077 3.032 3.335 1.00 97.69 118 VAL A CA 1
ATOM 832 C C . VAL A 1 11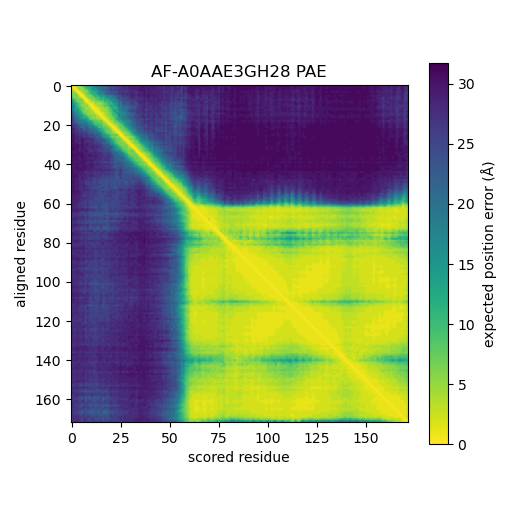8 ? -8.412 3.864 2.242 1.00 97.69 118 VAL A C 1
ATOM 834 O O . VAL A 1 118 ? -8.012 3.311 1.219 1.00 97.69 118 VAL A O 1
ATOM 837 N N . ALA A 1 119 ? -8.262 5.173 2.452 1.00 97.75 119 ALA A N 1
ATOM 838 C CA . ALA A 1 119 ? -7.649 6.066 1.475 1.00 97.75 119 ALA A CA 1
ATOM 839 C C . ALA A 1 119 ? -6.192 5.680 1.182 1.00 97.75 119 ALA A C 1
ATOM 841 O O . ALA A 1 119 ? -5.781 5.660 0.022 1.00 97.75 119 ALA A O 1
ATOM 842 N N . GLU A 1 120 ? -5.412 5.339 2.209 1.00 97.94 120 GLU A N 1
ATOM 843 C CA . GLU A 1 120 ? -4.019 4.932 2.020 1.00 97.94 120 GLU A CA 1
ATOM 844 C C . GLU A 1 120 ? -3.915 3.580 1.304 1.00 97.94 120 GLU A C 1
ATOM 846 O O . GLU A 1 120 ? -3.177 3.439 0.328 1.00 97.94 120 GLU A O 1
ATOM 851 N N . ALA A 1 121 ? -4.740 2.609 1.697 1.00 97.12 121 ALA A N 1
ATOM 852 C CA . ALA A 1 121 ? -4.796 1.311 1.040 1.00 97.12 121 ALA A CA 1
ATOM 853 C C . ALA A 1 121 ? -5.241 1.416 -0.432 1.00 97.12 121 ALA A C 1
ATOM 855 O O . ALA A 1 121 ? -4.715 0.708 -1.290 1.00 97.12 121 ALA A O 1
ATOM 856 N N . GLN A 1 122 ? -6.148 2.338 -0.774 1.00 98.19 122 GLN A N 1
ATOM 857 C CA . GLN A 1 122 ? -6.528 2.597 -2.167 1.00 98.19 122 GLN A CA 1
ATOM 858 C C . GLN A 1 122 ? -5.360 3.119 -3.013 1.00 98.19 122 GLN A C 1
ATOM 860 O O . GLN A 1 122 ? -5.222 2.694 -4.161 1.00 98.19 122 GLN A O 1
ATOM 865 N N . LYS A 1 123 ? -4.495 3.982 -2.463 1.00 97.62 123 LYS A N 1
ATOM 866 C CA . LYS A 1 123 ? -3.291 4.457 -3.170 1.00 97.62 123 LYS A CA 1
ATOM 867 C C . LYS A 1 123 ? -2.329 3.309 -3.459 1.00 97.62 123 LYS A C 1
ATOM 869 O O . LYS A 1 123 ? -1.875 3.166 -4.592 1.00 97.62 123 LYS A O 1
ATOM 874 N N . VAL A 1 124 ? -2.050 2.472 -2.456 1.00 97.19 124 VAL A N 1
ATOM 875 C CA . VAL A 1 124 ? -1.146 1.320 -2.610 1.00 97.19 124 VAL A CA 1
ATOM 876 C C . VAL A 1 124 ? -1.717 0.310 -3.599 1.00 97.19 124 VAL A C 1
ATOM 878 O O . VAL A 1 124 ? -0.990 -0.179 -4.461 1.00 97.19 124 VAL A O 1
ATOM 881 N N . LYS A 1 125 ? -3.025 0.039 -3.525 1.00 97.00 125 LYS A N 1
ATOM 882 C CA . LYS A 1 125 ? -3.736 -0.785 -4.505 1.00 97.00 125 LYS A CA 1
ATOM 883 C C . LYS A 1 125 ? -3.537 -0.242 -5.922 1.00 97.00 125 LYS A C 1
ATOM 885 O O . LYS A 1 125 ? -3.090 -0.990 -6.780 1.00 97.00 125 LYS A O 1
ATOM 890 N N . ALA A 1 126 ? -3.844 1.034 -6.158 1.00 96.81 126 ALA A N 1
ATOM 891 C CA . ALA A 1 126 ? -3.747 1.634 -7.487 1.00 96.81 126 ALA A CA 1
ATOM 892 C C . ALA A 1 126 ? -2.313 1.584 -8.036 1.00 96.81 126 ALA A C 1
ATOM 894 O O . ALA A 1 126 ? -2.113 1.223 -9.190 1.00 96.81 126 ALA A O 1
ATOM 895 N N . ALA A 1 127 ? -1.314 1.863 -7.195 1.00 96.12 127 ALA A N 1
ATOM 896 C CA . ALA A 1 127 ? 0.091 1.746 -7.576 1.00 96.12 127 ALA A CA 1
ATOM 897 C C . ALA A 1 127 ? 0.491 0.296 -7.909 1.00 96.12 127 ALA A C 1
ATOM 899 O O . ALA A 1 127 ? 1.280 0.062 -8.822 1.00 96.12 127 ALA A O 1
ATOM 900 N N . ALA A 1 128 ? -0.047 -0.689 -7.184 1.00 96.25 128 ALA A N 1
ATOM 901 C CA . ALA A 1 128 ? 0.238 -2.099 -7.434 1.00 96.25 128 ALA A CA 1
ATOM 902 C C . ALA A 1 128 ? -0.438 -2.598 -8.717 1.00 96.25 128 ALA A C 1
ATOM 904 O O . ALA A 1 128 ? 0.178 -3.351 -9.473 1.00 96.25 128 ALA A O 1
ATOM 905 N N . ASP A 1 129 ? -1.675 -2.172 -8.972 1.00 95.75 129 ASP A N 1
ATOM 906 C CA . ASP A 1 129 ? -2.412 -2.484 -10.197 1.00 95.75 129 ASP A CA 1
ATOM 907 C C . ASP A 1 129 ? -1.677 -1.863 -11.405 1.00 95.75 129 ASP A C 1
ATOM 909 O O . ASP A 1 129 ? -1.281 -2.596 -12.307 1.00 95.75 129 ASP A O 1
ATOM 913 N N . GLU A 1 130 ? -1.317 -0.574 -11.350 1.00 94.94 130 GLU A N 1
ATOM 914 C CA . GLU A 1 130 ? -0.499 0.102 -12.376 1.00 94.94 130 GLU A CA 1
ATOM 915 C C . GLU A 1 130 ? 0.815 -0.647 -12.650 1.00 94.94 130 GLU A C 1
ATOM 917 O O . GLU A 1 130 ? 1.170 -0.942 -13.794 1.00 94.94 130 GLU A O 1
ATOM 922 N N . TRP A 1 131 ? 1.537 -1.033 -11.593 1.00 94.75 131 TRP A N 1
ATOM 923 C CA . TRP A 1 131 ? 2.789 -1.759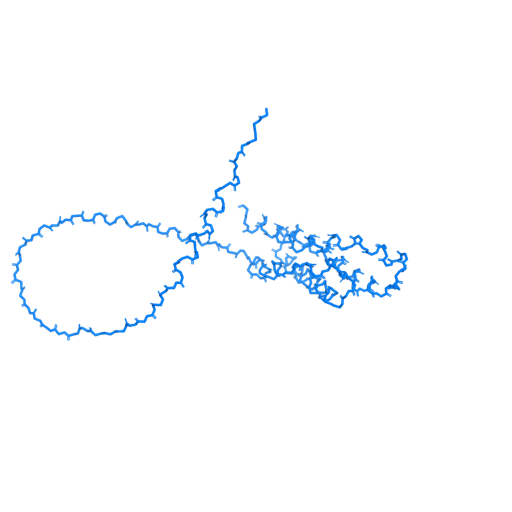 -11.764 1.00 94.75 131 TRP A CA 1
ATOM 924 C C . TRP A 1 131 ? 2.582 -3.116 -12.446 1.00 94.75 131 TRP A C 1
ATOM 926 O O . TRP A 1 131 ? 3.326 -3.495 -13.351 1.00 94.75 131 TRP A O 1
ATOM 936 N N . THR A 1 132 ? 1.588 -3.877 -11.991 1.00 93.00 132 THR A N 1
ATOM 937 C CA . THR A 1 132 ? 1.426 -5.289 -12.361 1.00 93.00 132 THR A CA 1
ATOM 938 C C . THR A 1 132 ? 0.623 -5.517 -13.634 1.00 93.00 132 THR A C 1
ATOM 940 O O . THR A 1 132 ? 0.775 -6.586 -14.224 1.00 93.00 132 THR A O 1
ATOM 943 N N . GLU A 1 133 ? -0.183 -4.545 -14.055 1.00 92.00 133 GLU A N 1
ATOM 944 C CA . GLU A 1 133 ? -1.009 -4.601 -15.266 1.00 92.00 133 GLU A CA 1
ATOM 945 C C . GLU A 1 133 ? -0.425 -3.775 -16.414 1.00 92.00 133 GLU A C 1
ATOM 947 O O . GLU A 1 133 ? -0.690 -4.083 -17.575 1.00 92.00 133 GLU A O 1
ATOM 952 N N . HIS A 1 134 ? 0.398 -2.765 -16.116 1.00 91.31 134 HIS A N 1
ATOM 953 C CA . HIS A 1 134 ? 1.006 -1.916 -17.136 1.00 91.31 134 HIS A CA 1
ATOM 954 C C . HIS A 1 134 ? 2.533 -2.039 -17.143 1.00 91.31 134 HIS A C 1
ATOM 956 O O . HIS A 1 134 ? 3.122 -2.535 -18.106 1.00 91.31 134 HIS A O 1
ATOM 962 N N . CYS A 1 135 ? 3.194 -1.679 -16.044 1.00 91.44 135 CYS A N 1
ATOM 963 C CA . CYS A 1 135 ? 4.646 -1.489 -16.035 1.00 91.44 135 CYS A CA 1
ATOM 964 C C . CYS A 1 135 ? 5.463 -2.741 -16.358 1.00 91.44 135 CYS A C 1
ATOM 966 O O . CYS A 1 135 ? 6.464 -2.660 -17.073 1.00 91.44 135 CYS A O 1
ATOM 968 N N . VAL A 1 136 ? 5.044 -3.910 -15.877 1.00 92.38 136 VAL A N 1
ATOM 969 C CA . VAL A 1 136 ? 5.745 -5.180 -16.144 1.00 92.38 136 VAL A CA 1
ATOM 970 C C . VAL A 1 136 ? 5.670 -5.634 -17.602 1.00 92.38 136 VAL A C 1
ATOM 972 O O . VAL A 1 136 ? 6.467 -6.478 -18.009 1.00 92.38 136 VAL A O 1
ATOM 975 N N . HIS A 1 137 ? 4.745 -5.076 -18.384 1.00 91.25 137 HIS A N 1
ATOM 976 C CA . HIS A 1 137 ? 4.547 -5.406 -19.794 1.00 91.25 137 HIS A CA 1
ATOM 977 C C . HIS A 1 137 ? 5.262 -4.441 -20.747 1.00 91.25 137 HIS A C 1
ATOM 979 O O . HIS A 1 137 ? 5.258 -4.674 -21.952 1.00 91.25 137 HIS A O 1
ATOM 985 N N . THR A 1 138 ? 5.895 -3.389 -20.222 1.00 90.00 138 THR A N 1
ATOM 986 C CA . THR A 1 138 ? 6.664 -2.430 -21.026 1.00 90.00 138 THR A CA 1
ATOM 987 C C . THR A 1 138 ? 7.985 -3.025 -21.511 1.00 90.00 138 THR A C 1
ATOM 989 O O . THR A 1 138 ? 8.672 -3.755 -20.782 1.00 90.00 138 THR A O 1
ATOM 992 N N . ASP A 1 139 ? 8.389 -2.661 -22.727 1.00 87.81 139 ASP A N 1
ATOM 993 C CA . ASP A 1 139 ? 9.637 -3.136 -23.318 1.00 87.81 139 ASP A CA 1
ATOM 994 C C . ASP A 1 139 ? 10.855 -2.698 -22.496 1.00 87.81 139 ASP A C 1
ATOM 996 O O . ASP A 1 139 ? 10.936 -1.574 -21.985 1.00 87.81 139 ASP A O 1
ATOM 1000 N N . ALA A 1 140 ? 11.834 -3.595 -22.367 1.00 85.75 140 ALA A N 1
ATOM 1001 C CA . ALA A 1 140 ? 13.075 -3.305 -21.659 1.00 85.75 140 ALA A CA 1
ATOM 1002 C C . ALA A 1 140 ? 13.815 -2.125 -22.317 1.00 85.75 140 ALA A C 1
ATOM 1004 O O . ALA A 1 140 ? 14.042 -2.117 -23.523 1.00 85.75 140 ALA A O 1
ATOM 1005 N N . GLY A 1 141 ? 14.201 -1.126 -21.517 1.00 82.25 141 GLY A N 1
ATOM 1006 C CA . GLY A 1 141 ? 14.889 0.076 -22.004 1.00 82.25 141 GLY A CA 1
ATOM 1007 C C . GLY A 1 141 ? 13.986 1.132 -22.653 1.00 82.25 141 GLY A C 1
ATOM 1008 O O . GLY A 1 141 ? 14.495 2.167 -23.075 1.00 82.25 141 GLY A O 1
ATOM 1009 N N . SER A 1 142 ? 12.668 0.916 -22.710 1.00 89.56 142 SER A N 1
ATOM 1010 C CA . SER A 1 142 ? 11.727 1.925 -23.203 1.00 89.56 142 SER A CA 1
ATOM 1011 C C . SER A 1 142 ? 11.597 3.121 -22.248 1.00 89.56 142 SER A C 1
ATOM 1013 O O . SER A 1 142 ? 11.811 3.034 -21.031 1.00 89.56 142 SER A O 1
ATOM 1015 N N . THR A 1 143 ? 11.200 4.267 -22.802 1.00 89.25 143 THR A N 1
ATOM 1016 C CA . THR A 1 143 ? 10.827 5.455 -22.021 1.00 89.25 143 THR A CA 1
ATOM 1017 C C . THR A 1 143 ? 9.617 5.187 -21.127 1.00 89.25 143 THR A C 1
ATOM 1019 O O . THR A 1 143 ? 9.574 5.678 -20.003 1.00 89.25 143 THR A O 1
ATOM 1022 N N . GLU A 1 144 ? 8.680 4.355 -21.586 1.00 87.44 144 GLU A N 1
ATOM 1023 C CA . GLU A 1 144 ? 7.502 3.906 -20.829 1.00 87.44 144 GLU A CA 1
ATOM 1024 C C . GLU A 1 144 ? 7.914 3.151 -19.562 1.00 87.44 144 GLU A C 1
ATOM 1026 O O . GLU A 1 144 ? 7.470 3.469 -18.460 1.00 87.44 144 GLU A O 1
ATOM 1031 N N . ARG A 1 145 ? 8.876 2.231 -19.681 1.00 86.94 145 ARG A N 1
ATOM 1032 C CA . ARG A 1 145 ? 9.428 1.503 -18.534 1.00 86.94 145 ARG A CA 1
ATOM 1033 C C . ARG A 1 145 ? 10.089 2.420 -17.507 1.00 86.94 145 ARG A C 1
ATOM 1035 O O . ARG A 1 145 ? 10.012 2.174 -16.305 1.00 86.94 145 ARG A O 1
ATOM 1042 N N . SER A 1 146 ? 10.732 3.488 -17.971 1.00 86.31 146 SER A N 1
ATOM 1043 C CA . SER A 1 146 ? 11.340 4.492 -17.091 1.00 86.31 146 SER A CA 1
ATOM 1044 C C . SER A 1 146 ? 10.279 5.339 -16.379 1.00 86.31 146 SER A C 1
ATOM 1046 O O . SER A 1 146 ? 10.445 5.661 -15.203 1.00 86.31 146 SER A O 1
ATOM 1048 N N . ALA A 1 147 ? 9.165 5.638 -17.056 1.00 89.38 147 ALA A N 1
ATOM 1049 C CA . ALA A 1 147 ? 8.020 6.356 -16.491 1.00 89.38 147 ALA A CA 1
ATOM 1050 C C . ALA A 1 147 ? 7.291 5.570 -15.388 1.00 89.38 147 ALA A C 1
ATOM 1052 O O . ALA A 1 147 ? 6.605 6.173 -14.569 1.00 89.38 147 ALA A O 1
ATOM 1053 N N . CYS A 1 148 ? 7.491 4.253 -15.322 1.00 90.19 148 CYS A N 1
ATOM 1054 C CA . CYS A 1 148 ? 6.954 3.393 -14.272 1.00 90.19 148 CYS A CA 1
ATOM 1055 C C . CYS A 1 148 ? 7.734 3.436 -12.954 1.00 90.19 148 CYS A C 1
ATOM 1057 O O . CYS A 1 148 ? 7.158 3.221 -11.889 1.00 90.19 148 CYS A O 1
ATOM 1059 N N . LEU A 1 149 ? 9.038 3.726 -12.986 1.00 88.56 149 LEU A N 1
ATOM 1060 C CA . LEU A 1 149 ? 9.891 3.709 -11.789 1.00 88.56 149 LEU A CA 1
ATOM 1061 C C . LEU A 1 149 ? 9.393 4.594 -10.624 1.00 88.56 149 LEU A C 1
ATOM 1063 O O . LEU A 1 149 ? 9.545 4.166 -9.480 1.00 88.56 149 LEU A O 1
ATOM 1067 N N . PRO A 1 150 ? 8.770 5.770 -10.838 1.00 89.19 150 PRO A N 1
ATOM 1068 C CA . PRO A 1 150 ? 8.161 6.552 -9.762 1.00 89.19 150 PRO A CA 1
ATOM 1069 C C . PRO A 1 150 ? 7.099 5.793 -8.952 1.00 89.19 150 PRO A C 1
ATOM 1071 O O . PRO A 1 150 ? 7.026 5.979 -7.737 1.00 89.19 150 PRO A O 1
ATOM 1074 N N . THR A 1 151 ? 6.331 4.891 -9.574 1.00 91.19 151 THR A N 1
ATOM 1075 C CA . THR A 1 151 ? 5.308 4.066 -8.902 1.00 91.19 151 THR A CA 1
ATOM 1076 C C . THR A 1 151 ? 5.922 3.167 -7.821 1.00 91.19 151 THR A C 1
ATOM 1078 O O . THR A 1 151 ? 5.296 2.906 -6.791 1.00 91.19 151 THR A O 1
ATOM 1081 N N . MET A 1 152 ? 7.195 2.774 -7.976 1.00 89.56 152 MET A N 1
ATOM 1082 C CA . MET A 1 152 ? 7.936 2.046 -6.937 1.00 89.56 152 MET A CA 1
ATOM 1083 C C . MET A 1 152 ? 8.147 2.859 -5.665 1.00 89.56 152 MET A C 1
ATOM 1085 O O . MET A 1 152 ? 8.276 2.268 -4.597 1.00 89.56 152 MET A O 1
ATOM 1089 N N . GLY A 1 153 ? 8.182 4.191 -5.750 1.00 88.56 153 GLY A N 1
ATOM 1090 C CA . GLY A 1 153 ? 8.284 5.053 -4.574 1.00 88.56 153 GLY A CA 1
ATOM 1091 C C . GLY A 1 153 ? 7.098 4.847 -3.633 1.00 88.56 153 GLY A C 1
ATOM 1092 O O . GLY A 1 153 ? 7.292 4.563 -2.456 1.00 88.56 153 GLY A O 1
ATOM 1093 N N . THR A 1 154 ? 5.879 4.889 -4.176 1.00 90.69 154 THR A N 1
ATOM 1094 C CA . THR A 1 154 ? 4.642 4.627 -3.423 1.00 90.69 154 THR A CA 1
ATOM 1095 C C . THR A 1 154 ? 4.588 3.199 -2.891 1.00 90.69 154 THR A C 1
ATOM 1097 O O . THR A 1 154 ? 4.193 2.976 -1.750 1.00 90.69 154 THR A O 1
ATOM 1100 N N . LEU A 1 155 ? 4.999 2.218 -3.697 1.00 93.19 155 LEU A N 1
ATOM 1101 C CA . LEU A 1 155 ? 4.967 0.813 -3.294 1.00 93.19 155 LEU A CA 1
ATOM 1102 C C . LEU A 1 155 ? 5.968 0.496 -2.179 1.00 93.19 155 LEU A C 1
ATOM 1104 O O . LEU A 1 155 ? 5.641 -0.277 -1.281 1.00 93.19 155 LEU A O 1
ATOM 1108 N N . ARG A 1 156 ? 7.160 1.109 -2.197 1.00 91.12 156 ARG A N 1
ATOM 1109 C CA . ARG A 1 156 ? 8.207 0.899 -1.181 1.00 91.12 156 ARG A CA 1
ATOM 1110 C C . ARG A 1 156 ? 7.750 1.270 0.223 1.00 91.12 156 ARG A C 1
ATOM 1112 O O . ARG A 1 156 ? 8.052 0.538 1.155 1.00 91.12 156 ARG A O 1
ATOM 1119 N N . THR A 1 157 ? 7.029 2.378 0.364 1.00 91.56 157 THR A N 1
ATOM 1120 C CA . THR A 1 157 ? 6.544 2.856 1.667 1.00 91.56 157 THR A CA 1
ATOM 1121 C C . THR A 1 157 ? 5.104 2.432 1.950 1.00 91.56 157 THR A C 1
ATOM 1123 O O . THR A 1 157 ? 4.574 2.742 3.009 1.00 91.56 157 THR A O 1
ATOM 1126 N N . GLY A 1 158 ? 4.444 1.738 1.018 1.00 92.31 158 GLY A N 1
ATOM 1127 C CA . GLY A 1 158 ? 3.012 1.455 1.098 1.00 92.31 158 GLY A CA 1
ATOM 1128 C C . GLY A 1 158 ? 2.621 0.571 2.282 1.00 92.31 158 GLY A C 1
ATOM 1129 O O . GLY A 1 158 ? 1.604 0.823 2.924 1.00 92.31 158 GLY A O 1
ATOM 1130 N N . SER A 1 159 ? 3.423 -0.449 2.605 1.00 92.94 159 SER A N 1
ATOM 1131 C CA . SER A 1 159 ? 3.161 -1.323 3.756 1.00 92.94 159 SER A CA 1
ATOM 1132 C C . SER A 1 159 ? 3.270 -0.579 5.087 1.00 92.94 159 SER A C 1
ATOM 1134 O O . SER A 1 159 ? 2.410 -0.751 5.947 1.00 92.94 159 SER A O 1
ATOM 1136 N N . GLU A 1 160 ? 4.296 0.262 5.233 1.00 93.81 160 GLU A N 1
ATOM 1137 C CA . GLU A 1 160 ? 4.523 1.092 6.422 1.00 93.81 160 GLU A CA 1
ATOM 1138 C C . GLU A 1 160 ? 3.437 2.161 6.551 1.00 93.81 160 GLU A C 1
ATOM 1140 O O . GLU A 1 160 ? 2.801 2.254 7.591 1.00 93.81 160 GLU A O 1
ATOM 1145 N N . ALA A 1 161 ? 3.111 2.869 5.467 1.00 94.50 161 ALA A N 1
ATOM 1146 C CA . ALA A 1 161 ? 2.057 3.881 5.470 1.00 94.50 161 ALA A CA 1
ATOM 1147 C C . ALA A 1 161 ? 0.681 3.299 5.845 1.00 94.50 161 ALA A C 1
ATOM 1149 O O . ALA A 1 161 ? -0.068 3.914 6.603 1.00 94.50 161 ALA A O 1
ATOM 1150 N N . MET A 1 162 ? 0.338 2.101 5.352 1.00 96.50 162 MET A N 1
ATOM 1151 C CA . MET A 1 162 ? -0.894 1.417 5.763 1.00 96.50 162 MET A CA 1
ATOM 1152 C C . MET A 1 162 ? -0.860 1.010 7.241 1.00 96.50 162 MET A C 1
ATOM 1154 O O . MET A 1 162 ? -1.865 1.185 7.927 1.00 96.50 162 MET A O 1
ATOM 1158 N N . LEU A 1 163 ? 0.267 0.485 7.736 1.00 95.12 163 LEU A N 1
ATOM 1159 C CA . LEU A 1 163 ? 0.436 0.154 9.155 1.00 95.12 163 LEU A CA 1
ATOM 1160 C C . LEU A 1 163 ? 0.288 1.383 10.043 1.00 95.12 163 LEU A C 1
ATOM 1162 O O . LEU A 1 163 ? -0.466 1.324 11.008 1.00 95.12 163 LEU A O 1
ATOM 1166 N N . ASP A 1 164 ? 0.946 2.486 9.699 1.00 95.06 164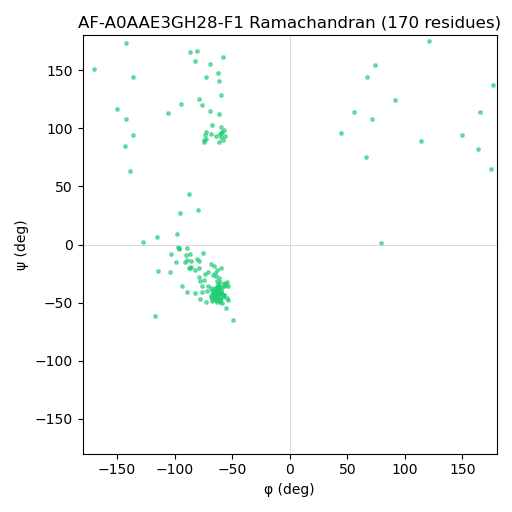 ASP A N 1
ATOM 1167 C CA . ASP A 1 164 ? 0.901 3.733 10.458 1.00 95.06 164 ASP A CA 1
ATOM 1168 C C . ASP A 1 164 ? -0.537 4.240 10.584 1.00 95.06 164 ASP A C 1
ATOM 1170 O O . ASP A 1 164 ? -0.990 4.543 11.685 1.00 95.06 164 ASP A O 1
ATOM 1174 N N . ARG A 1 165 ? -1.313 4.226 9.490 1.00 96.19 165 ARG A N 1
ATOM 1175 C CA . ARG A 1 165 ? -2.741 4.586 9.537 1.00 96.19 165 ARG A CA 1
ATOM 1176 C C . ARG A 1 165 ? -3.564 3.659 10.419 1.00 96.19 165 ARG A C 1
ATOM 1178 O O . ARG A 1 165 ? -4.509 4.115 11.055 1.00 96.19 165 ARG A O 1
ATOM 1185 N N . ILE A 1 166 ? -3.250 2.366 10.443 1.00 94.62 166 ILE A N 1
ATOM 1186 C CA . ILE A 1 166 ? -3.936 1.425 11.330 1.00 94.62 166 ILE A CA 1
ATOM 1187 C C . ILE A 1 166 ? -3.567 1.725 12.793 1.00 94.62 166 ILE A C 1
ATOM 1189 O O . ILE A 1 166 ? -4.459 1.772 13.639 1.00 94.62 166 ILE A O 1
ATOM 1193 N N . TYR A 1 167 ? -2.285 1.957 13.090 1.00 93.50 167 TYR A N 1
ATOM 1194 C CA . TYR A 1 167 ? -1.813 2.301 14.432 1.00 93.50 167 TYR A CA 1
ATOM 1195 C C . TYR A 1 167 ? -2.428 3.608 14.943 1.00 93.50 167 TYR A C 1
ATOM 1197 O O . TYR A 1 167 ? -2.891 3.634 16.076 1.00 93.50 167 TYR A O 1
ATOM 1205 N N . GLU A 1 168 ? -2.524 4.645 14.107 1.00 93.75 168 GLU A N 1
ATOM 1206 C CA . GLU A 1 168 ? -3.175 5.918 14.456 1.00 93.75 168 GLU A CA 1
ATOM 1207 C C . GLU A 1 168 ? -4.634 5.742 14.916 1.00 93.75 168 GLU A C 1
ATOM 1209 O O . GLU A 1 168 ? -5.110 6.499 15.760 1.00 93.75 168 GLU A O 1
ATOM 1214 N N . VAL A 1 169 ? -5.354 4.757 14.366 1.00 93.00 169 VAL A N 1
ATOM 1215 C CA . VAL A 1 169 ? -6.762 4.498 14.712 1.00 93.00 169 VAL A CA 1
ATOM 1216 C C . VAL A 1 169 ? -6.891 3.538 15.898 1.00 93.00 169 VAL A C 1
ATOM 1218 O O . VAL A 1 169 ? -7.760 3.719 16.748 1.00 93.00 169 VAL A O 1
ATOM 1221 N N . GLU A 1 170 ? -6.062 2.494 15.955 1.00 91.56 170 GLU A N 1
ATOM 1222 C CA . GLU A 1 170 ? -6.227 1.385 16.905 1.00 91.56 170 GLU A CA 1
ATOM 1223 C C . GLU A 1 170 ? -5.335 1.476 18.152 1.00 91.56 170 GLU A C 1
ATOM 1225 O O . GLU A 1 170 ? -5.586 0.764 19.126 1.00 91.56 170 GLU A O 1
ATOM 1230 N N . GLN A 1 171 ? -4.312 2.3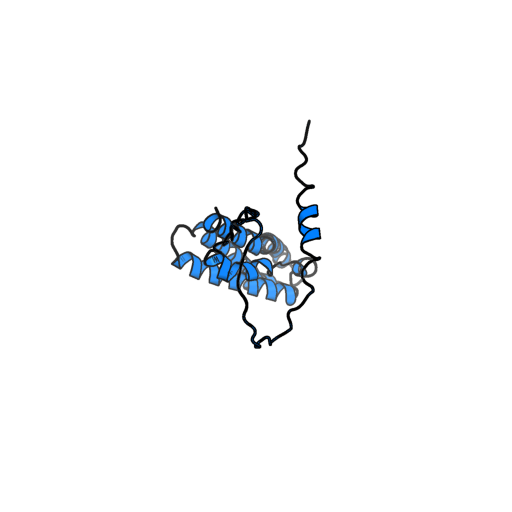34 18.138 1.00 86.94 171 GLN A N 1
ATOM 1231 C CA . GLN A 1 171 ? -3.411 2.610 19.264 1.00 86.94 171 GLN A CA 1
ATOM 1232 C C . GLN A 1 171 ? -3.097 4.121 19.387 1.00 86.94 171 GLN A C 1
ATOM 1234 O O . GLN A 1 171 ? -1.939 4.512 19.220 1.00 86.94 171 GLN A O 1
ATOM 1239 N N . PRO A 1 172 ? -4.109 4.971 19.649 1.00 7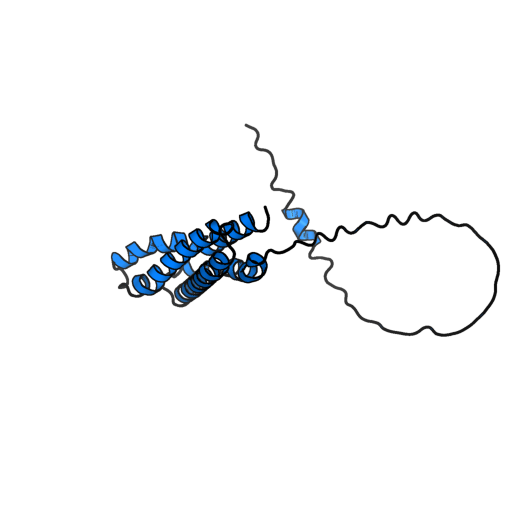0.56 172 PRO A N 1
ATOM 1240 C CA . PRO A 1 172 ? -3.937 6.421 19.767 1.00 70.56 172 PRO A CA 1
ATOM 1241 C C . PRO A 1 172 ? -3.191 6.870 21.036 1.00 70.56 172 PRO A C 1
ATOM 1243 O O . PRO A 1 172 ? -3.270 6.169 22.075 1.00 70.56 172 PRO A O 1
#

Sequence (172 aa):
MMVTLKGERVLRAVRELLSVAVLVGLGVLTGCSSGGGTPTPTAPTSTSTTAAATSTTTTTTGPLLSRFGARLERQQLVRCDTDPFGSVCVQSIRNLGGTARDLVTIAGAMGEQYAGVVAEAQKVKAAADEWTEHCVHTDAGSTERSACLPTMGTLRTGSEAMLDRIYEVEQP

Radius of gyration: 27.55 Å; Cα contacts (8 Å, |Δi|>4): 133; chains: 1; bounding box: 40×65×93 Å

Mean predicted aligned error: 16.36 Å

pLDDT: mean 73.87, std 24.39, range [30.72, 98.19]

Secondary structure (DSSP, 8-state):
------SSSHHHHHTTTTSS------------------------------------------HHIIIIIHHHHH---GGGTT-TTSHHHHHHHHHHHHHHHHHHHHHHHH-GGGHHHHHHHHHHHHHHHIIIIIGGGSPTT-HHHHHHTTHHHHHHHHHHHHHHHHHHHH--

Solvent-accessible surface area (backbone atoms only — not comparable to full-atom values): 10743 Å² total; per-residue (Å²): 142,83,84,80,90,76,76,76,67,64,67,63,60,66,66,65,70,75,75,77,85,80,78,82,88,84,85,85,87,89,85,87,85,88,86,90,86,85,83,90,86,82,78,89,76,82,74,80,73,75,76,74,76,75,77,74,77,74,76,70,67,30,77,63,49,70,72,41,39,76,56,36,74,67,56,66,54,72,68,30,77,85,37,59,80,37,71,69,23,47,52,51,39,51,52,50,22,49,52,19,51,53,44,28,57,54,35,59,75,73,39,75,85,34,48,66,33,24,54,48,18,48,51,34,23,52,41,27,48,47,41,72,75,46,42,70,75,42,57,88,91,37,71,68,39,59,68,38,55,65,45,50,59,55,54,59,47,30,36,57,55,37,48,51,42,45,39,60,66,53,64,113

Nearest PDB structures (foldseek):
  2mn2-assembly1_A  TM=3.966E-01  e=5.759E+00  Yersinia enterocolitica
  2khm-assembly1_B  TM=1.984E-01  e=6.693E+00  Araneus diadematus

Organism: NCBI:txid334858

Foldseek 3Di:
DDDDDPPPPVVVVVVVVPPPPDDDDDDDDDDDDDDDDDDDDDDDPPPPPPPPPPPPPPLVQDPCCVVCVVVLVPLALPVCPVPVLDPVNLVSLVSLLVSLVVQLVVLVVVDDLLVQLNVLSVLSNVLSCCCNVPQNPDDPPDPSVVVNVVSVVSNNCSSVSSNVSSCVRSPD